Protein AF-A0A4Y2GXJ4-F1 (afdb_monomer_lite)

Secondary structure (DSSP, 8-state):
-------THHHHHHHTT-HHHHHHHHHHHHHHHHHHHHHS-TTT-------S---S----S-PPTT----

Foldseek 3Di:
DDDDDDLVVLVVCVVVVNPPVNVVSVVVVVVVVVVVVVVDDPVPDDDDDDDPDDHPDDDDDDDDPPPDPD

Radius of gyration: 15.14 Å; chains: 1; bounding box: 30×22×42 Å

InterPro domains:
  IPR001952 Alkaline phosphatase [PF00245] (4-69)
  IPR001952 Alkaline phosphatase [PTHR11596] (6-70)
  IPR017850 Alkaline-phosphatase-like, core domain superfamily [G3DSA:3.40.720.10] (3-70)
  IPR017850 Alkaline-phosphatase-like, core domain superfamily [SSF53649] (6-70)

Organism: Araneus ventricosus (NCBI:txid182803)

Structure (mmCIF, N/CA/C/O backbone):
data_AF-A0A4Y2GXJ4-F1
#
_entry.id   AF-A0A4Y2GXJ4-F1
#
loop_
_atom_site.group_PDB
_atom_site.id
_atom_site.type_symbol
_atom_site.label_atom_id
_atom_site.label_alt_id
_atom_site.label_comp_id
_atom_site.label_asym_id
_atom_site.l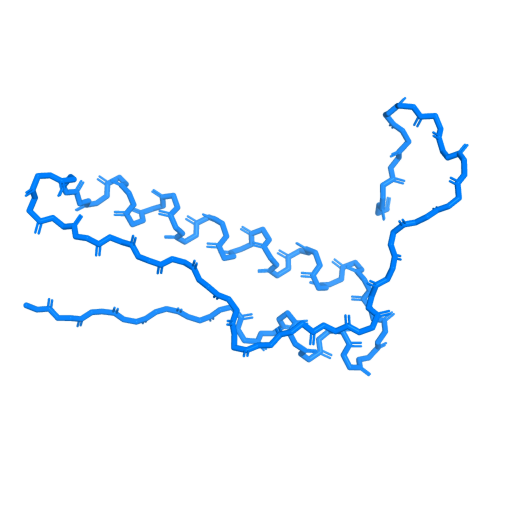abel_entity_id
_atom_site.label_seq_id
_atom_site.pdbx_PDB_ins_code
_atom_site.Cartn_x
_atom_site.Cartn_y
_atom_site.Cartn_z
_atom_site.occupancy
_atom_site.B_iso_or_equiv
_atom_site.auth_seq_id
_atom_site.auth_comp_id
_atom_site.auth_asym_id
_atom_site.auth_atom_id
_atom_site.pdbx_PDB_model_num
ATOM 1 N N . MET A 1 1 ? -6.943 -7.163 24.303 1.00 73.12 1 MET A N 1
ATOM 2 C CA . MET A 1 1 ? -6.475 -8.155 23.308 1.00 73.12 1 MET A CA 1
ATOM 3 C C . MET A 1 1 ? -5.621 -7.411 22.294 1.00 73.12 1 MET A C 1
ATOM 5 O O . MET A 1 1 ? -5.973 -6.285 21.979 1.00 73.12 1 MET A O 1
ATOM 9 N N . HIS A 1 2 ? -4.493 -7.972 21.858 1.00 86.69 2 HIS A N 1
ATOM 10 C CA . HIS A 1 2 ? -3.603 -7.364 20.860 1.00 86.69 2 HIS A CA 1
ATOM 11 C C . HIS A 1 2 ? -3.452 -8.334 19.685 1.00 86.69 2 HIS A C 1
ATOM 13 O O . HIS A 1 2 ? -3.403 -9.544 19.906 1.00 86.69 2 HIS A O 1
ATOM 19 N N . PHE A 1 3 ? -3.423 -7.809 18.463 1.00 91.06 3 PHE A N 1
ATOM 20 C CA . PHE A 1 3 ? -3.367 -8.577 17.222 1.00 91.06 3 PHE A CA 1
ATOM 21 C C . PHE A 1 3 ? -2.315 -7.965 16.294 1.00 91.06 3 PHE A C 1
ATOM 23 O O . PHE A 1 3 ? -2.172 -6.745 16.245 1.00 91.06 3 PHE A O 1
ATOM 30 N N . PHE A 1 4 ? -1.596 -8.817 15.566 1.00 93.31 4 PHE A N 1
ATOM 31 C CA . PHE A 1 4 ? -0.554 -8.435 14.619 1.00 93.31 4 PHE A CA 1
ATOM 32 C C . PHE A 1 4 ? -0.760 -9.184 13.300 1.00 93.31 4 PHE A C 1
ATOM 34 O O . PHE A 1 4 ? -0.978 -10.396 13.306 1.00 93.31 4 PHE A O 1
ATOM 41 N N . SER A 1 5 ? -0.662 -8.462 12.185 1.00 90.06 5 SER A N 1
ATOM 42 C CA . SER A 1 5 ? -0.712 -8.995 10.820 1.00 90.06 5 SER A CA 1
ATOM 43 C C . SER A 1 5 ? 0.441 -8.405 10.009 1.00 90.06 5 SER A C 1
ATOM 45 O O . SER A 1 5 ? 0.745 -7.222 10.161 1.00 90.06 5 SER A O 1
ATOM 47 N N . ALA A 1 6 ? 1.087 -9.213 9.163 1.00 89.31 6 ALA A N 1
ATOM 48 C CA . ALA A 1 6 ? 2.252 -8.800 8.382 1.00 89.31 6 ALA A CA 1
ATOM 49 C C . ALA A 1 6 ? 2.162 -9.239 6.916 1.00 89.31 6 ALA A C 1
ATOM 51 O O . ALA A 1 6 ? 2.059 -10.429 6.616 1.00 89.31 6 ALA A O 1
ATOM 52 N N . GLY A 1 7 ? 2.328 -8.283 5.998 1.00 93.31 7 GLY A N 1
ATOM 53 C CA . GLY A 1 7 ? 2.509 -8.517 4.560 1.00 93.31 7 GLY A CA 1
ATOM 54 C C . GLY A 1 7 ? 3.952 -8.888 4.194 1.00 93.31 7 GLY A C 1
ATOM 55 O O . GLY A 1 7 ? 4.528 -8.311 3.279 1.00 93.31 7 GLY A O 1
ATOM 56 N N . GLY A 1 8 ? 4.578 -9.825 4.915 1.00 91.75 8 GLY A N 1
ATOM 57 C CA . GLY A 1 8 ? 6.038 -10.037 4.875 1.00 91.75 8 GLY A CA 1
ATOM 58 C C . GLY A 1 8 ? 6.636 -10.436 3.515 1.00 91.75 8 GLY A C 1
ATOM 59 O O . GLY A 1 8 ? 7.850 -10.391 3.334 1.00 91.75 8 GLY A O 1
ATOM 60 N N . ARG A 1 9 ? 5.819 -10.825 2.529 1.00 97.12 9 ARG A N 1
ATOM 61 C CA . ARG A 1 9 ? 6.297 -11.166 1.176 1.00 97.12 9 ARG A CA 1
ATOM 62 C C . ARG A 1 9 ? 6.526 -9.951 0.268 1.00 97.12 9 ARG A C 1
ATOM 64 O O . ARG A 1 9 ? 7.220 -10.095 -0.740 1.00 97.12 9 ARG A O 1
ATOM 71 N N . ILE A 1 10 ? 6.041 -8.768 0.660 1.00 98.31 10 ILE A N 1
ATOM 72 C CA . ILE A 1 10 ? 6.332 -7.493 -0.017 1.00 98.31 10 ILE A CA 1
ATOM 73 C C . ILE A 1 10 ? 7.852 -7.263 -0.057 1.00 98.31 10 ILE A C 1
ATOM 75 O O . ILE A 1 10 ? 8.417 -7.033 -1.126 1.00 98.31 10 ILE A O 1
ATOM 79 N N . ASP A 1 11 ? 8.514 -7.428 1.091 1.00 98.19 11 ASP A N 1
ATOM 80 C CA . ASP A 1 11 ? 9.970 -7.342 1.263 1.00 98.19 11 ASP A CA 1
ATOM 81 C C . ASP A 1 11 ? 1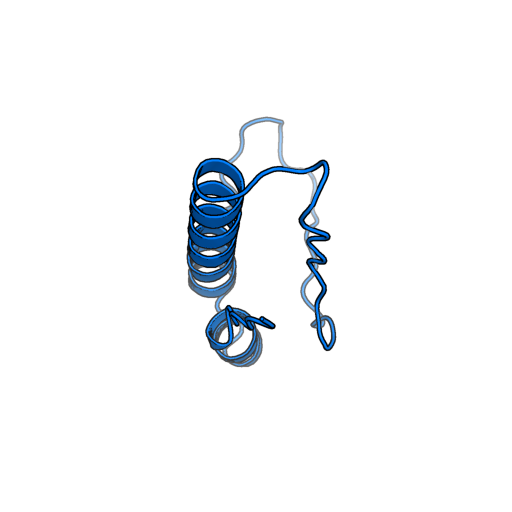0.727 -8.319 0.347 1.00 98.19 11 ASP A C 1
ATOM 83 O O . ASP A 1 11 ? 11.511 -7.915 -0.512 1.00 98.19 11 ASP A O 1
ATOM 87 N N . HIS A 1 12 ? 10.392 -9.610 0.431 1.00 98.12 12 HIS A N 1
ATOM 88 C CA . HIS A 1 12 ? 11.002 -10.649 -0.398 1.00 98.12 12 HIS A CA 1
ATOM 89 C C . HIS A 1 12 ? 10.893 -10.319 -1.892 1.00 98.12 12 HIS A C 1
ATOM 91 O O . HIS A 1 12 ? 11.857 -10.460 -2.645 1.00 98.12 12 HIS A O 1
ATOM 97 N N . SER A 1 13 ? 9.720 -9.867 -2.338 1.00 98.31 13 SER A N 1
ATOM 98 C CA . SER A 1 13 ? 9.493 -9.507 -3.736 1.00 98.31 13 SER A CA 1
ATOM 99 C C . SER A 1 13 ? 10.338 -8.304 -4.171 1.00 98.31 13 SER A C 1
ATOM 101 O O . SER A 1 13 ? 10.870 -8.320 -5.285 1.00 98.31 13 SER A O 1
ATOM 103 N N . HIS A 1 14 ? 10.537 -7.307 -3.304 1.00 98.31 14 HIS A N 1
ATOM 104 C CA . HIS A 1 14 ? 11.456 -6.203 -3.578 1.00 98.31 14 HIS A CA 1
ATOM 105 C C . HIS A 1 14 ? 12.926 -6.641 -3.605 1.00 98.31 14 HIS A C 1
ATOM 107 O O . HIS A 1 14 ? 13.653 -6.195 -4.492 1.00 98.31 14 HIS A O 1
ATOM 113 N N . HIS A 1 15 ? 13.356 -7.566 -2.744 1.00 98.19 15 HIS A N 1
ATOM 114 C CA . HIS A 1 15 ? 14.704 -8.148 -2.805 1.00 98.19 15 HIS A CA 1
ATOM 115 C C . HIS A 1 15 ? 14.987 -8.907 -4.112 1.00 98.19 15 HIS A C 1
ATOM 117 O O . HIS A 1 15 ? 16.130 -8.954 -4.568 1.00 98.19 15 HIS A O 1
ATOM 123 N N . PHE A 1 16 ? 13.951 -9.449 -4.759 1.00 97.94 16 PHE A N 1
ATOM 124 C CA . PHE A 1 16 ? 14.046 -10.048 -6.094 1.00 97.94 16 PHE A CA 1
ATOM 125 C C . PHE A 1 16 ? 13.823 -9.051 -7.245 1.00 97.94 16 PHE A C 1
ATOM 127 O O . PHE A 1 16 ? 13.706 -9.478 -8.395 1.00 97.94 16 PHE A O 1
ATOM 134 N N . ASN A 1 17 ? 13.731 -7.743 -6.969 1.00 97.12 17 ASN A N 1
ATOM 135 C CA . ASN A 1 17 ? 13.371 -6.701 -7.940 1.00 97.12 17 ASN A CA 1
ATOM 136 C C . ASN A 1 17 ? 12.075 -7.012 -8.721 1.00 97.12 17 ASN A C 1
ATOM 138 O O . ASN A 1 17 ? 11.916 -6.623 -9.879 1.00 97.12 17 ASN A O 1
ATOM 142 N N . ASN A 1 18 ? 11.127 -7.714 -8.096 1.00 97.75 18 ASN A N 1
ATOM 143 C CA . ASN A 1 18 ? 9.859 -8.105 -8.701 1.00 97.75 18 ASN A CA 1
ATOM 144 C C . ASN A 1 18 ? 8.738 -7.166 -8.240 1.00 97.75 18 ASN A C 1
ATOM 146 O O . ASN A 1 18 ? 7.972 -7.484 -7.327 1.00 97.75 18 ASN A O 1
ATOM 150 N N . ALA A 1 19 ? 8.645 -6.003 -8.891 1.00 96.75 19 ALA A N 1
ATOM 151 C CA . ALA A 1 19 ? 7.646 -4.985 -8.567 1.00 96.75 19 ALA A CA 1
ATOM 152 C C . ALA A 1 19 ? 6.207 -5.512 -8.683 1.00 96.75 19 ALA A C 1
ATOM 154 O O . ALA A 1 19 ? 5.376 -5.187 -7.843 1.00 96.75 19 ALA A O 1
ATOM 155 N N . HIS A 1 20 ? 5.921 -6.380 -9.661 1.00 97.25 20 HIS A N 1
ATOM 156 C CA . HIS A 1 20 ? 4.584 -6.950 -9.821 1.00 97.25 20 HIS A CA 1
ATOM 157 C C . HIS A 1 20 ? 4.147 -7.725 -8.578 1.00 97.25 20 HIS A C 1
ATOM 159 O O . HIS A 1 20 ? 3.067 -7.486 -8.046 1.00 97.25 20 HIS A O 1
ATOM 165 N N . ARG A 1 21 ? 4.977 -8.648 -8.082 1.00 97.81 21 ARG A N 1
ATOM 166 C CA . ARG A 1 21 ? 4.637 -9.412 -6.873 1.00 97.81 21 ARG A CA 1
ATOM 167 C C . ARG A 1 21 ? 4.619 -8.542 -5.621 1.00 97.81 21 ARG A C 1
ATOM 169 O O . ARG A 1 21 ? 3.720 -8.710 -4.813 1.00 97.81 21 ARG A O 1
ATOM 176 N N . ALA A 1 22 ? 5.545 -7.591 -5.492 1.00 98.38 22 ALA A N 1
ATOM 177 C CA . ALA A 1 22 ? 5.571 -6.686 -4.343 1.00 98.38 22 ALA A CA 1
ATOM 178 C C . ALA A 1 22 ? 4.278 -5.856 -4.238 1.00 98.38 22 ALA A C 1
ATOM 180 O O . ALA A 1 22 ? 3.702 -5.733 -3.157 1.00 98.38 22 ALA A O 1
ATOM 181 N N . LEU A 1 23 ? 3.782 -5.345 -5.369 1.00 97.94 23 LEU A N 1
ATOM 182 C CA . LEU A 1 23 ? 2.532 -4.587 -5.422 1.00 97.94 23 LEU A CA 1
ATOM 183 C C . LEU A 1 23 ? 1.306 -5.485 -5.200 1.00 97.94 23 LEU A C 1
ATOM 185 O O . LEU A 1 23 ? 0.401 -5.089 -4.476 1.00 97.94 23 LEU A O 1
ATOM 189 N N . VAL A 1 24 ? 1.287 -6.707 -5.743 1.00 98.06 24 VAL A N 1
ATOM 190 C CA . VAL A 1 24 ? 0.198 -7.670 -5.486 1.00 98.06 24 VAL A CA 1
ATOM 191 C C . VAL A 1 24 ? 0.141 -8.085 -4.011 1.00 98.06 24 VAL A C 1
A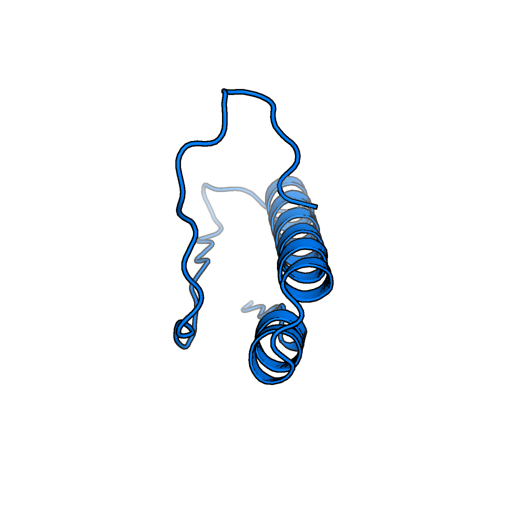TOM 193 O O . VAL A 1 24 ? -0.939 -8.092 -3.428 1.00 98.06 24 VAL A O 1
ATOM 196 N N . ASP A 1 25 ? 1.281 -8.368 -3.377 1.00 97.94 25 ASP A N 1
ATOM 197 C CA . ASP A 1 25 ? 1.327 -8.696 -1.945 1.00 97.94 25 ASP A CA 1
ATOM 198 C C . ASP A 1 25 ? 0.938 -7.481 -1.074 1.00 97.94 25 ASP A C 1
ATOM 200 O O . ASP A 1 25 ? 0.369 -7.648 0.004 1.00 97.94 25 ASP A O 1
ATOM 204 N N . THR A 1 26 ? 1.188 -6.254 -1.551 1.00 98.06 26 THR A N 1
ATOM 205 C CA . THR A 1 26 ? 0.703 -5.022 -0.902 1.00 98.06 26 THR A CA 1
ATOM 206 C C . THR A 1 26 ? -0.820 -4.918 -0.944 1.00 98.06 26 THR A C 1
ATOM 208 O O . THR A 1 26 ? -1.421 -4.541 0.059 1.00 98.06 26 THR A O 1
ATOM 211 N N . LEU A 1 27 ? -1.456 -5.289 -2.060 1.00 98.06 27 LEU A N 1
ATOM 212 C CA . LEU A 1 27 ? -2.921 -5.337 -2.145 1.00 98.06 27 LEU A CA 1
ATOM 213 C C . LEU A 1 27 ? -3.503 -6.372 -1.175 1.00 98.06 27 LEU A C 1
ATOM 215 O O . LEU A 1 27 ? -4.466 -6.079 -0.483 1.00 98.06 27 LEU A O 1
ATOM 219 N N . ALA A 1 28 ? -2.864 -7.534 -1.020 1.00 98.00 28 ALA A N 1
ATOM 220 C CA . ALA A 1 28 ? -3.310 -8.522 -0.036 1.00 98.00 28 ALA A CA 1
ATOM 221 C C . ALA A 1 28 ? -3.217 -8.011 1.421 1.00 98.00 28 ALA A C 1
ATOM 223 O O . ALA A 1 28 ? -4.020 -8.400 2.271 1.00 98.00 28 ALA A O 1
ATOM 224 N N . LEU A 1 29 ? -2.245 -7.142 1.734 1.00 98.19 29 LEU A N 1
ATOM 225 C CA . LEU A 1 29 ? -2.188 -6.461 3.032 1.00 98.19 29 LEU A CA 1
ATOM 226 C C . LEU A 1 29 ? -3.326 -5.440 3.181 1.00 98.19 29 LEU A C 1
ATOM 228 O O . LEU A 1 29 ? -3.901 -5.338 4.264 1.00 98.19 29 LEU A O 1
ATOM 232 N N . GLU A 1 30 ? -3.651 -4.706 2.118 1.00 98.25 30 GLU A N 1
ATOM 233 C CA . GLU A 1 30 ? -4.786 -3.778 2.095 1.00 98.25 30 GLU A CA 1
ATOM 234 C C . GLU A 1 30 ? -6.115 -4.512 2.315 1.00 98.25 30 GLU A C 1
ATOM 236 O O . GLU A 1 30 ? -6.851 -4.129 3.224 1.00 98.25 30 GLU A O 1
ATOM 241 N N . ASP A 1 31 ? -6.349 -5.639 1.639 1.00 98.38 31 ASP A 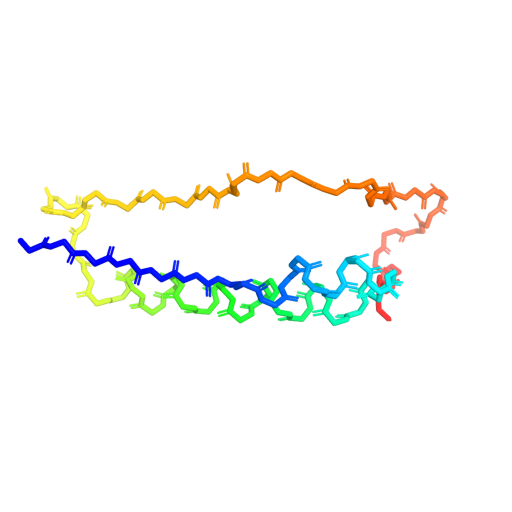N 1
ATOM 242 C CA . ASP A 1 31 ? -7.514 -6.504 1.873 1.00 98.38 31 ASP A CA 1
ATOM 243 C C . ASP A 1 31 ? -7.633 -6.910 3.356 1.00 98.38 31 ASP A C 1
ATOM 245 O O . ASP A 1 31 ? -8.709 -6.839 3.956 1.00 98.38 31 ASP A O 1
ATOM 249 N N . ALA A 1 32 ? -6.521 -7.298 3.993 1.00 97.81 32 ALA A N 1
ATOM 250 C CA . ALA A 1 32 ? -6.516 -7.673 5.408 1.00 97.81 32 ALA A CA 1
ATOM 251 C C . ALA A 1 32 ? -6.841 -6.489 6.339 1.00 97.81 32 ALA A C 1
ATOM 253 O O . ALA A 1 32 ? -7.517 -6.675 7.357 1.00 97.81 32 ALA A O 1
ATOM 254 N N . VAL A 1 33 ? -6.381 -5.279 6.003 1.00 97.81 33 VAL A N 1
ATOM 255 C CA . VAL A 1 33 ? -6.731 -4.045 6.725 1.00 97.81 33 VAL A CA 1
ATOM 256 C C . VAL A 1 33 ? -8.222 -3.747 6.577 1.00 97.81 33 VAL A C 1
ATOM 258 O O . VAL A 1 33 ? -8.878 -3.455 7.577 1.00 97.81 33 VAL A O 1
ATOM 261 N N . MET A 1 34 ? -8.775 -3.882 5.370 1.00 98.25 34 MET A N 1
ATOM 262 C CA . MET A 1 34 ? -10.198 -3.652 5.108 1.00 98.25 34 MET A CA 1
ATOM 263 C C . MET A 1 34 ? -11.082 -4.625 5.891 1.00 98.25 34 MET A C 1
ATOM 265 O O . MET A 1 34 ? -12.002 -4.194 6.586 1.00 98.25 34 MET A O 1
ATOM 269 N N . VAL A 1 35 ? -10.739 -5.915 5.899 1.00 97.81 35 VAL A N 1
ATOM 270 C CA . VAL A 1 35 ? -11.435 -6.913 6.728 1.00 97.81 35 VAL A CA 1
ATOM 271 C C . VAL A 1 35 ? -11.343 -6.560 8.216 1.00 97.81 35 VAL A C 1
ATOM 273 O O . VAL A 1 35 ? -12.338 -6.634 8.936 1.00 97.81 35 VAL A O 1
ATOM 276 N N . ALA A 1 36 ? -10.175 -6.135 8.705 1.00 96.94 36 ALA A N 1
ATOM 277 C CA . ALA A 1 36 ? -10.029 -5.744 10.105 1.00 96.94 36 ALA A CA 1
ATOM 278 C C . ALA A 1 36 ? -10.879 -4.510 10.464 1.00 96.94 36 ALA A C 1
ATOM 280 O O . ALA A 1 36 ? -11.430 -4.454 11.567 1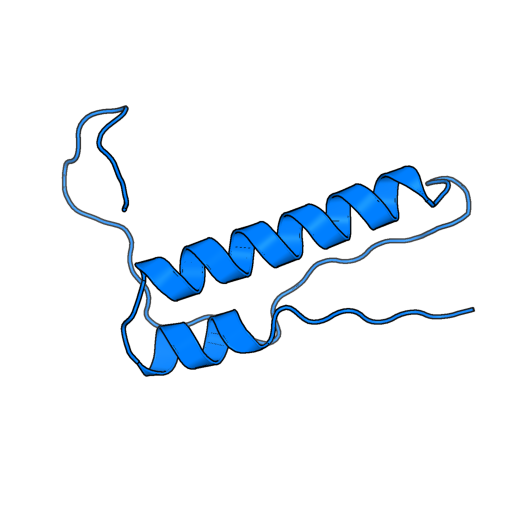.00 96.94 36 ALA A O 1
ATOM 281 N N . LEU A 1 37 ? -11.019 -3.546 9.549 1.00 97.25 37 LEU A N 1
ATOM 282 C CA . LEU A 1 37 ? -11.898 -2.385 9.723 1.00 97.25 37 LEU A CA 1
ATOM 283 C C . LEU A 1 37 ? -13.372 -2.797 9.800 1.00 97.25 37 LEU A C 1
ATOM 285 O O . LEU A 1 37 ? -14.092 -2.297 10.657 1.00 97.25 37 LEU A O 1
ATOM 289 N N . GLU A 1 38 ? -13.813 -3.739 8.966 1.00 97.94 38 GLU A N 1
ATOM 290 C CA . GLU A 1 38 ? -15.187 -4.264 9.004 1.00 97.94 38 GLU A CA 1
ATOM 291 C C . GLU A 1 38 ? -15.486 -5.057 10.286 1.00 97.94 38 GLU A C 1
ATOM 293 O O . GLU A 1 38 ? -16.621 -5.087 10.766 1.00 97.94 38 GLU A O 1
ATOM 298 N N . MET A 1 39 ? -14.467 -5.697 10.862 1.00 97.38 39 MET A N 1
ATOM 299 C CA . MET A 1 39 ? -14.599 -6.535 12.055 1.00 97.38 39 MET A CA 1
ATOM 300 C C . MET A 1 39 ? -14.468 -5.768 13.378 1.00 97.38 39 MET A C 1
ATOM 302 O O . MET A 1 39 ? -14.683 -6.360 14.441 1.00 97.38 39 MET A O 1
ATOM 306 N N . THR A 1 40 ? -14.095 -4.486 13.355 1.00 97.19 40 THR A N 1
ATOM 307 C CA . THR A 1 40 ? -13.785 -3.713 14.568 1.00 97.19 40 THR A CA 1
ATOM 308 C C . THR A 1 40 ? -14.526 -2.381 14.625 1.00 97.19 40 THR A C 1
ATOM 310 O O . THR A 1 40 ? -15.103 -1.913 13.650 1.00 97.19 40 THR A O 1
ATOM 313 N N . LYS A 1 41 ? -14.565 -1.786 15.822 1.00 97.62 41 LYS A N 1
ATOM 314 C CA . LYS A 1 41 ? -15.197 -0.489 16.077 1.00 97.62 41 LYS A CA 1
ATOM 315 C C . LYS A 1 41 ? -14.124 0.564 16.350 1.00 97.62 41 LYS A C 1
ATOM 317 O O . LYS A 1 41 ? -13.341 0.346 17.281 1.00 97.62 41 LYS A O 1
ATOM 322 N N . PRO A 1 42 ? -14.076 1.682 15.602 1.00 96.12 42 PRO A N 1
ATOM 323 C CA . PRO A 1 42 ? -13.056 2.716 15.784 1.00 96.12 42 PRO A CA 1
ATOM 324 C C . PRO A 1 42 ? -13.037 3.340 17.182 1.00 96.12 42 PRO A C 1
ATOM 326 O O . PRO A 1 42 ? -11.992 3.809 17.624 1.00 96.12 42 PRO A O 1
ATOM 329 N N . GLU A 1 43 ? -14.171 3.344 17.887 1.00 97.62 43 GLU A N 1
ATOM 330 C CA . GLU A 1 43 ? -14.288 3.942 19.223 1.00 97.62 43 GLU A CA 1
ATOM 331 C C . GLU A 1 43 ? -13.458 3.187 20.271 1.00 97.62 43 GLU A C 1
ATOM 333 O O . GLU A 1 43 ? -12.939 3.798 21.203 1.00 97.62 43 GLU A O 1
ATOM 338 N N . ASP A 1 44 ? -13.288 1.876 20.074 1.00 97.31 44 ASP A N 1
ATOM 339 C CA . ASP A 1 44 ? -12.638 0.977 21.032 1.00 97.31 44 ASP A CA 1
ATOM 340 C C . ASP A 1 44 ? -11.388 0.285 20.449 1.00 97.31 44 ASP A C 1
ATOM 342 O O . ASP A 1 44 ? -10.722 -0.491 21.140 1.00 97.31 44 ASP A O 1
ATOM 346 N N . THR A 1 45 ? -11.061 0.533 19.173 1.00 97.88 45 THR A N 1
ATOM 347 C CA . THR A 1 45 ? -9.958 -0.125 18.454 1.00 97.88 45 THR A CA 1
ATOM 348 C C . THR A 1 45 ? -9.044 0.895 17.782 1.00 97.88 45 THR A C 1
ATOM 350 O O . THR A 1 45 ? -9.428 1.556 16.822 1.00 97.88 45 THR A O 1
ATOM 353 N N . LEU A 1 46 ? -7.788 0.964 18.233 1.00 97.38 46 LEU A N 1
ATOM 354 C CA . LEU A 1 46 ? -6.725 1.675 17.524 1.00 97.38 46 LEU A CA 1
ATOM 355 C C . LEU A 1 46 ? -6.057 0.736 16.515 1.00 97.38 46 LEU A C 1
ATOM 357 O O . LEU A 1 46 ? -5.480 -0.282 16.900 1.00 97.38 46 LEU A O 1
ATOM 361 N N . MET A 1 47 ? -6.082 1.115 15.239 1.00 97.44 47 MET A N 1
ATOM 362 C CA . MET A 1 47 ? -5.362 0.431 14.169 1.00 97.44 47 MET A CA 1
ATOM 363 C C . MET A 1 47 ? -4.171 1.273 13.712 1.00 97.44 47 MET A C 1
ATOM 365 O O . MET A 1 47 ? -4.308 2.469 13.459 1.00 97.44 47 MET A O 1
ATOM 369 N N . VAL A 1 48 ? -3.004 0.643 13.592 1.00 97.44 48 VAL A N 1
ATOM 370 C CA . VAL A 1 48 ? -1.784 1.271 13.076 1.00 97.44 48 VAL A CA 1
ATOM 371 C C . VAL A 1 48 ? -1.247 0.408 11.944 1.00 97.44 48 VAL A C 1
ATOM 373 O O . VAL A 1 48 ? -1.032 -0.788 12.127 1.00 97.44 48 VAL A O 1
ATOM 376 N N . VAL A 1 49 ? -1.016 1.027 10.788 1.00 97.50 49 VAL A N 1
ATOM 377 C CA . VAL A 1 49 ? -0.388 0.400 9.622 1.00 97.50 49 VAL A CA 1
ATOM 378 C C . VAL A 1 49 ? 0.941 1.106 9.381 1.00 97.50 49 VAL A C 1
ATOM 380 O O . VAL A 1 49 ? 0.993 2.332 9.321 1.00 97.50 49 VAL A O 1
ATOM 383 N N . THR A 1 50 ? 2.022 0.340 9.284 1.00 97.94 50 THR A N 1
ATOM 384 C CA . THR A 1 50 ? 3.378 0.861 9.073 1.00 97.94 50 THR A CA 1
ATOM 385 C C . THR A 1 50 ? 4.214 -0.147 8.294 1.00 97.94 50 THR A C 1
ATOM 387 O O . THR A 1 50 ? 3.871 -1.326 8.230 1.00 97.94 50 THR A O 1
ATOM 390 N N . SER A 1 51 ? 5.331 0.313 7.738 1.00 97.81 51 SER A N 1
ATOM 391 C CA . SER A 1 51 ? 6.449 -0.541 7.336 1.00 97.81 51 SER A CA 1
ATOM 392 C C . SER A 1 51 ? 7.493 -0.597 8.452 1.00 97.81 51 SER A C 1
ATOM 394 O O . SER A 1 51 ? 7.639 0.364 9.211 1.00 97.81 51 SER A O 1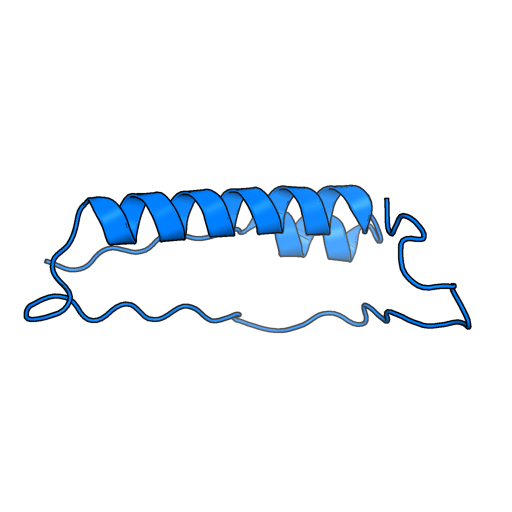
ATOM 396 N N . ASP A 1 52 ? 8.251 -1.682 8.518 1.00 97.62 52 ASP A N 1
ATOM 397 C CA . ASP A 1 52 ? 9.500 -1.772 9.280 1.00 97.62 52 ASP A CA 1
ATOM 398 C C . ASP A 1 52 ? 10.638 -1.005 8.586 1.00 97.62 52 ASP A C 1
ATOM 400 O O . ASP A 1 52 ? 11.411 -0.309 9.247 1.00 97.62 52 ASP A O 1
ATOM 404 N N . HIS A 1 53 ? 10.694 -1.059 7.253 1.00 98.44 53 HIS A N 1
ATOM 405 C CA . HIS A 1 53 ? 11.554 -0.234 6.406 1.00 98.44 53 HIS A CA 1
ATOM 406 C C . HIS A 1 53 ? 11.016 -0.125 4.967 1.00 98.44 53 HIS A C 1
ATOM 408 O O . HIS A 1 53 ? 10.069 -0.797 4.571 1.00 98.44 53 HIS A O 1
ATOM 414 N N . SER A 1 54 ? 11.633 0.748 4.166 1.00 97.94 54 SER A N 1
ATOM 415 C CA . SER A 1 54 ? 11.358 0.853 2.727 1.00 97.94 54 SER A CA 1
ATOM 416 C C . SER A 1 54 ? 12.359 0.023 1.909 1.00 97.94 54 SER A C 1
ATOM 418 O O . SER A 1 54 ? 13.217 -0.669 2.457 1.00 97.94 54 SER A O 1
ATOM 420 N N . HIS A 1 55 ? 12.258 0.120 0.586 1.00 98.31 55 HIS A N 1
ATOM 421 C CA . HIS A 1 55 ? 13.199 -0.419 -0.390 1.00 98.31 55 HIS A CA 1
ATOM 422 C C . HIS A 1 55 ? 13.651 0.678 -1.355 1.00 98.31 55 HIS A C 1
ATOM 424 O O . HIS A 1 55 ? 13.025 1.729 -1.466 1.00 98.31 55 HIS A O 1
ATOM 430 N N . VAL A 1 56 ? 14.700 0.407 -2.134 1.00 97.69 56 VAL A N 1
ATOM 431 C CA . VAL A 1 56 ? 15.185 1.295 -3.213 1.00 97.69 56 VAL A CA 1
ATOM 432 C C . VAL A 1 56 ? 14.253 1.339 -4.439 1.00 97.69 56 VAL A C 1
ATOM 434 O O . VAL A 1 56 ? 14.674 1.692 -5.539 1.00 97.69 56 VAL A O 1
ATOM 437 N N . PHE A 1 57 ? 12.987 0.952 -4.272 1.00 97.00 57 PHE A N 1
ATOM 438 C CA . PHE A 1 57 ? 11.973 1.007 -5.314 1.00 97.00 57 PHE A CA 1
ATOM 439 C C . PHE A 1 57 ? 11.692 2.465 -5.691 1.00 97.00 57 PHE A C 1
ATOM 441 O O . PHE A 1 57 ? 11.408 3.299 -4.835 1.00 97.00 57 PHE A O 1
ATOM 448 N N . ALA A 1 58 ? 11.746 2.761 -6.987 1.00 96.25 58 ALA A N 1
ATOM 449 C CA . ALA A 1 58 ? 11.426 4.072 -7.525 1.00 96.25 58 ALA A CA 1
ATOM 450 C C . ALA A 1 58 ? 10.318 3.946 -8.570 1.00 96.25 58 ALA A C 1
ATOM 452 O O . ALA A 1 58 ? 10.365 3.082 -9.446 1.00 96.25 58 ALA A O 1
ATOM 453 N N . PHE A 1 59 ? 9.345 4.850 -8.497 1.00 94.00 59 PHE A N 1
ATOM 454 C CA . PHE A 1 59 ? 8.299 4.998 -9.498 1.00 94.00 59 PHE A CA 1
ATOM 455 C C . PHE A 1 59 ? 8.539 6.292 -10.280 1.00 94.00 59 PHE A C 1
ATOM 457 O O . PHE A 1 59 ? 8.502 7.379 -9.705 1.00 94.00 59 PHE A O 1
ATOM 464 N N . GLY A 1 60 ? 8.841 6.187 -11.576 1.00 91.75 60 GLY A N 1
ATOM 465 C CA . GLY A 1 60 ? 9.301 7.328 -12.372 1.00 91.75 60 GLY A CA 1
ATOM 466 C C . GLY A 1 60 ? 9.042 7.205 -13.874 1.00 91.75 60 GLY A C 1
ATOM 467 O O . GLY A 1 60 ? 8.363 6.291 -14.336 1.00 91.75 60 GLY A O 1
ATOM 468 N N . GLY A 1 61 ? 9.585 8.157 -14.638 1.00 93.69 61 GLY A N 1
ATOM 469 C CA . GLY A 1 61 ? 9.321 8.335 -16.071 1.00 93.69 61 GLY A CA 1
ATOM 470 C C . GLY A 1 61 ? 8.247 9.397 -16.349 1.00 93.69 61 GLY A C 1
ATOM 471 O O . GLY A 1 61 ? 7.893 10.176 -15.469 1.00 93.69 61 GLY A O 1
ATOM 472 N N . TYR A 1 62 ? 7.719 9.420 -17.578 1.00 95.31 62 TYR A N 1
ATOM 473 C CA . TYR A 1 62 ? 6.641 10.332 -18.002 1.00 95.31 62 TYR A CA 1
ATOM 474 C C . TYR A 1 62 ? 5.392 9.575 -18.507 1.00 95.31 62 TYR A C 1
ATOM 476 O O . TYR A 1 62 ? 4.945 9.811 -19.636 1.00 95.31 62 TYR A O 1
ATOM 484 N N . PRO A 1 63 ? 4.834 8.614 -17.739 1.00 95.81 63 PRO A N 1
ATOM 485 C CA . PRO A 1 63 ? 3.632 7.902 -18.152 1.00 95.81 63 PRO A CA 1
ATOM 486 C C . PRO A 1 63 ? 2.422 8.845 -18.179 1.00 95.81 63 PRO A C 1
ATOM 488 O O . PRO A 1 63 ? 2.287 9.752 -17.356 1.00 95.81 63 PRO A O 1
ATOM 491 N N . LYS A 1 64 ? 1.504 8.616 -19.119 1.00 96.88 64 LYS A N 1
ATOM 492 C CA . LYS A 1 64 ? 0.210 9.305 -19.127 1.00 96.88 64 LYS A CA 1
ATOM 493 C C . LYS A 1 64 ? -0.673 8.739 -18.014 1.00 96.88 64 LYS A C 1
ATOM 495 O O . LYS A 1 64 ? -0.530 7.583 -17.617 1.00 96.88 64 LYS A O 1
ATOM 500 N N . ARG A 1 65 ? -1.630 9.538 -17.537 1.00 96.25 65 ARG A N 1
ATOM 501 C CA . ARG A 1 65 ? -2.649 9.077 -16.584 1.00 96.25 65 ARG A CA 1
ATOM 502 C C . ARG A 1 65 ? -3.375 7.848 -17.142 1.00 96.25 65 ARG A C 1
ATOM 504 O O . ARG A 1 65 ? -3.831 7.879 -18.281 1.00 96.25 65 ARG A O 1
ATOM 511 N N . GLY A 1 66 ? -3.515 6.813 -16.317 1.00 95.62 66 GLY A N 1
ATOM 512 C CA . GLY A 1 66 ? -4.175 5.558 -16.689 1.00 95.62 66 GLY A CA 1
ATOM 513 C C . GLY A 1 66 ? -3.260 4.528 -17.355 1.00 95.62 66 GLY A C 1
ATOM 514 O O . GLY A 1 66 ? -3.725 3.427 -17.631 1.00 95.62 66 GLY A O 1
ATOM 515 N N . ASN A 1 67 ? -1.979 4.840 -17.587 1.00 95.88 67 ASN A N 1
ATOM 516 C CA . ASN A 1 67 ? -1.015 3.822 -17.999 1.00 95.88 67 ASN A CA 1
ATOM 517 C C . ASN A 1 67 ? -0.865 2.758 -16.894 1.00 95.88 67 ASN A C 1
ATOM 519 O O . ASN A 1 67 ? -0.684 3.136 -15.732 1.00 95.88 67 ASN A O 1
ATOM 523 N N . PRO A 1 68 ? -0.905 1.457 -17.239 1.00 93.69 68 PRO A N 1
ATOM 524 C CA . PRO A 1 68 ? -0.680 0.385 -16.278 1.00 93.69 68 PRO A CA 1
ATOM 525 C C . PRO A 1 68 ? 0.704 0.477 -15.632 1.00 93.69 68 PRO A C 1
ATOM 527 O O . PRO A 1 68 ? 1.693 0.790 -16.296 1.00 93.69 68 PRO A O 1
ATOM 530 N N . ILE A 1 69 ? 0.754 0.195 -14.330 1.00 92.62 69 ILE A N 1
ATOM 531 C CA . ILE A 1 69 ? 1.997 0.009 -13.566 1.00 92.62 69 ILE A CA 1
ATOM 532 C C . ILE A 1 69 ? 2.427 -1.470 -13.508 1.00 92.62 69 ILE A C 1
ATOM 534 O O . ILE A 1 69 ? 3.550 -1.762 -13.101 1.00 92.62 69 ILE A O 1
ATOM 538 N N . LEU A 1 70 ? 1.534 -2.376 -13.930 1.00 86.31 70 LEU A N 1
ATOM 539 C CA . LEU A 1 70 ? 1.698 -3.829 -14.021 1.00 86.31 70 LEU A CA 1
ATOM 540 C C . LEU A 1 70 ? 1.514 -4.298 -15.465 1.00 86.31 70 LEU A C 1
ATOM 542 O O . LEU A 1 70 ? 0.646 -3.709 -16.153 1.00 86.31 70 LEU A O 1
#

Sequence (70 aa):
MHFFSAGGRIDHSHHFNNAHRALVDTLALEDAVMVALEMTKPEDTLMVVTSDHSHVFAFGGYPKRGNPIL

pLDDT: mean 96.04, std 3.87, range [73.12, 98.44]